Protein AF-T0MA58-F1 (afdb_monomer)

Nearest PDB structures (foldseek):
  5u50-assembly1_A  TM=7.998E-01  e=3.161E-09  Citrus sinensis
  3nr5-assembly1_A  TM=7.102E-01  e=3.781E-09  Homo sapiens
  5u4z-assembly2_B  TM=7.662E-01  e=1.490E-08  Citrus sinensis
  5u4z-assembly1_A  TM=7.400E-01  e=3.049E-08  Citrus sinensis

InterPro domains:
  IPR015257 Repressor of RNA polymerase III transcription Maf1 [PF09174] (48-155)
  IPR015257 Repressor of RNA polymerase III transcription Maf1 [PTHR22504] (49-159)
  IPR038564 Repressor of RNA polymerase III transcription Maf1 superfamily [G3DSA:3.40.1000.50] (1-159)

Sequence (159 aa):
MKYLQMLQILKTNKILQSIEDKHPSLTIDFEVFSCKSSKKQKLYLKYNKPLRYLLETLQLAFPDYNFTKETESDFLKVSYQEIANELIYAFIVFHKNKEDVVKFVEFLGVIIDKTVHLDDCQIYKYINRNGPFEKCVWFFSFLFYSKKDKRVLMLNFKC

pLDDT: mean 93.91, std 6.55, range [58.81, 98.69]

Secondary structure (DSSP, 8-state):
-EE---HHHHHHHHHHHHHHTT-TT-EEEEEEEE-PPPTT--TTTTSPTTHHHHHHHHHHH-TTS-GGG--GGGEEE--HHHHHHHHHHHHHHH---HHHHHHHHHHHHHHHHHHH-GGGEEEEEE---SGGGTT-SSEEEEEEEETTTTEEEEEEEE-

Mean predicted aligned error: 3.39 Å

Organism: NCBI:txid1037528

Foldseek 3Di:
DAWDDDPLQVVVVVVVVVLCVQPVQKDKDKTKDFLDDDPPPPLLPPDDPPVSVVLVVCCVVAVPDHCSPDDCVQKDWDALVVVLVVQLVVVCVSPVDSVVSNVVSVVVVVSLCVRANRVQWTKIWGHDCPDPNVPFPDKTWMWIAHPPRNMIIIIIITD

Solvent-accessible surface area (backbone atoms only — not comparable to full-atom values): 8984 Å² total; per-residue (Å²): 80,44,82,51,94,44,71,70,47,57,56,47,43,57,56,47,45,64,52,28,75,77,36,81,69,42,47,68,49,65,48,37,30,33,60,56,78,46,98,84,64,64,87,50,67,88,47,60,84,65,60,27,58,54,48,54,47,50,37,66,78,39,72,92,44,83,60,85,81,66,56,72,89,41,42,46,78,52,56,70,68,60,50,50,51,52,49,40,61,57,44,40,78,80,40,87,48,63,69,60,36,49,55,48,50,52,51,51,48,54,54,49,31,79,73,41,41,59,94,68,37,50,36,32,34,55,69,68,46,68,70,96,42,57,84,39,84,46,73,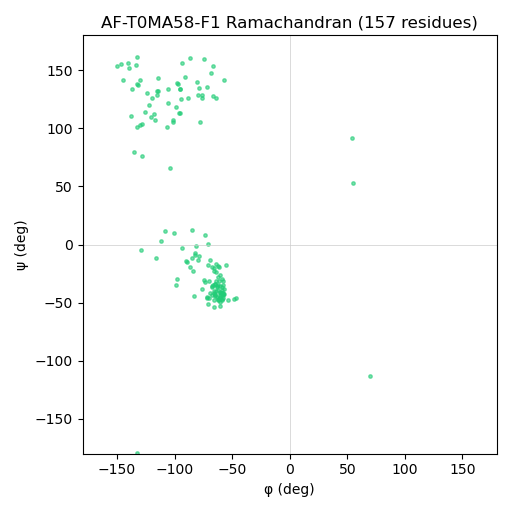46,39,36,38,37,36,10,74,88,76,37,30,36,38,38,43,37,42,37,54

Radius of gyration: 15.26 Å; Cα contacts (8 Å, |Δi|>4): 226; chains: 1; bounding box: 34×32×46 Å

Structure (mmCIF, N/CA/C/O backbone):
data_AF-T0MA58-F1
#
_entry.id   AF-T0MA58-F1
#
loop_
_atom_site.group_PDB
_atom_site.id
_atom_site.type_symbol
_atom_site.label_atom_id
_atom_site.label_alt_id
_atom_site.label_comp_id
_atom_site.label_asym_id
_atom_site.label_entity_id
_atom_site.label_seq_id
_atom_site.pdbx_PDB_ins_code
_atom_site.Cartn_x
_atom_site.Cartn_y
_atom_site.Cartn_z
_atom_site.occupancy
_atom_site.B_iso_or_equiv
_atom_site.auth_seq_id
_atom_site.auth_comp_id
_atom_site.auth_asym_id
_atom_site.auth_atom_id
_atom_site.pdbx_PDB_model_num
ATOM 1 N N . MET A 1 1 ? -4.135 -2.835 15.400 1.00 88.88 1 MET A N 1
ATOM 2 C CA . MET A 1 1 ? -3.585 -3.566 14.254 1.00 88.88 1 MET A CA 1
ATOM 3 C C . MET A 1 1 ? -2.285 -4.300 14.583 1.00 88.88 1 MET A C 1
ATOM 5 O O . MET A 1 1 ? -1.666 -4.029 15.609 1.00 88.88 1 MET A O 1
ATOM 9 N N . LYS A 1 2 ? -1.891 -5.277 13.763 1.00 91.25 2 LYS A N 1
ATOM 10 C CA . LYS A 1 2 ? -0.594 -5.977 13.857 1.00 91.25 2 LYS A CA 1
ATOM 11 C C . LYS A 1 2 ? -0.101 -6.312 12.456 1.00 91.25 2 LYS A C 1
ATOM 13 O O . LYS A 1 2 ? -0.932 -6.714 11.646 1.00 91.25 2 LYS A O 1
ATOM 18 N N . TYR A 1 3 ? 1.202 -6.207 12.212 1.00 94.00 3 TYR A N 1
ATOM 19 C CA . TYR A 1 3 ? 1.822 -6.720 10.990 1.00 94.00 3 TYR A CA 1
ATOM 20 C C . TYR A 1 3 ? 1.543 -8.222 10.831 1.00 94.00 3 TYR A C 1
ATOM 22 O O . TYR A 1 3 ? 1.508 -8.966 11.818 1.00 94.00 3 TYR A O 1
ATOM 30 N N . LEU A 1 4 ? 1.299 -8.654 9.598 1.00 95.19 4 LEU A N 1
ATOM 31 C CA . LEU A 1 4 ? 1.037 -10.034 9.223 1.00 95.19 4 LEU A CA 1
ATOM 32 C C . LEU A 1 4 ? 2.123 -10.514 8.270 1.00 95.19 4 LEU A C 1
ATOM 34 O O . LEU A 1 4 ? 2.182 -10.116 7.110 1.00 95.19 4 LEU A O 1
ATOM 38 N N . GLN A 1 5 ? 2.935 -11.446 8.752 1.00 94.19 5 GLN A N 1
ATOM 39 C CA . GLN A 1 5 ? 3.934 -12.100 7.928 1.00 94.19 5 GLN A CA 1
ATOM 40 C C . GLN A 1 5 ? 3.258 -13.162 7.049 1.00 94.19 5 GLN A C 1
ATOM 42 O O . GLN A 1 5 ? 2.849 -14.218 7.530 1.00 94.19 5 GLN A O 1
ATOM 47 N N . MET A 1 6 ? 3.105 -12.864 5.759 1.00 95.25 6 MET A N 1
ATOM 48 C CA . MET A 1 6 ? 2.453 -13.741 4.780 1.00 95.25 6 MET A CA 1
ATOM 49 C C . MET A 1 6 ? 3.470 -14.190 3.730 1.00 95.25 6 MET A C 1
ATOM 51 O O . MET A 1 6 ? 4.164 -13.364 3.142 1.00 95.25 6 MET A O 1
ATOM 55 N N . LEU A 1 7 ? 3.573 -15.500 3.486 1.00 95.75 7 LEU A N 1
ATOM 56 C CA . LEU A 1 7 ? 4.628 -16.075 2.641 1.00 95.75 7 LEU A CA 1
ATOM 57 C C . LEU A 1 7 ? 4.629 -15.499 1.218 1.00 95.75 7 LEU A C 1
ATOM 59 O O . LEU A 1 7 ? 5.692 -15.216 0.673 1.00 95.75 7 LEU A O 1
ATOM 63 N N . GLN A 1 8 ? 3.453 -15.316 0.620 1.00 94.94 8 GLN A N 1
ATOM 64 C CA . GLN A 1 8 ? 3.322 -14.728 -0.711 1.00 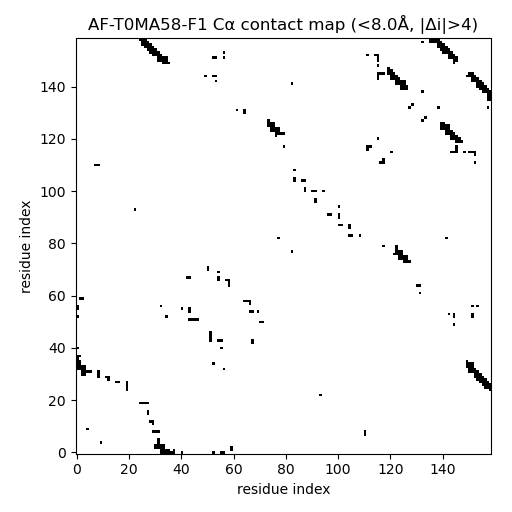94.94 8 GLN A CA 1
ATOM 65 C C . GLN A 1 8 ? 3.790 -13.268 -0.754 1.00 94.94 8 GLN A C 1
ATOM 67 O O . GLN A 1 8 ? 4.405 -12.865 -1.736 1.00 94.94 8 GLN A O 1
ATOM 72 N N . ILE A 1 9 ? 3.585 -12.507 0.324 1.00 97.12 9 ILE A N 1
ATOM 73 C CA . ILE A 1 9 ? 4.039 -11.116 0.436 1.00 97.12 9 ILE A CA 1
ATOM 74 C C . ILE A 1 9 ? 5.557 -11.079 0.584 1.00 97.12 9 ILE A C 1
ATOM 76 O O . ILE A 1 9 ? 6.219 -10.372 -0.160 1.00 97.12 9 ILE A O 1
ATOM 80 N N . LEU A 1 10 ? 6.131 -11.934 1.438 1.00 96.31 10 LEU A N 1
ATOM 81 C CA . LEU A 1 10 ? 7.586 -12.057 1.570 1.00 96.31 10 LEU A CA 1
ATOM 82 C C . LEU A 1 10 ? 8.263 -12.433 0.247 1.00 96.31 10 LEU A C 1
ATOM 84 O O . LEU A 1 10 ? 9.311 -11.892 -0.090 1.00 96.31 10 LEU A O 1
ATOM 88 N N . LYS A 1 11 ? 7.678 -13.370 -0.510 1.00 96.06 11 LYS A N 1
ATOM 89 C CA . LYS A 1 11 ? 8.187 -13.750 -1.837 1.00 96.06 11 LYS A CA 1
ATOM 90 C C . LYS A 1 11 ? 8.070 -12.600 -2.837 1.00 96.06 11 LYS A C 1
ATOM 92 O O . LYS A 1 11 ? 8.999 -12.392 -3.606 1.00 96.06 11 LYS A O 1
ATOM 97 N N . THR A 1 12 ? 6.969 -11.854 -2.798 1.00 96.44 12 THR A N 1
ATOM 98 C CA . THR A 1 12 ? 6.767 -10.676 -3.654 1.00 96.44 12 THR A CA 1
ATOM 99 C C . THR A 1 12 ? 7.779 -9.580 -3.321 1.00 96.44 12 THR A C 1
ATOM 101 O O . THR A 1 12 ? 8.433 -9.082 -4.227 1.00 96.44 12 THR A O 1
ATOM 104 N N . ASN A 1 13 ? 8.021 -9.299 -2.037 1.00 96.50 13 ASN A N 1
ATOM 105 C CA . ASN A 1 13 ? 9.039 -8.339 -1.599 1.00 96.50 13 ASN A CA 1
ATOM 106 C C . ASN A 1 13 ? 10.447 -8.722 -2.047 1.00 96.50 13 ASN A C 1
ATOM 108 O O . ASN A 1 13 ? 11.204 -7.850 -2.438 1.00 96.50 13 ASN A O 1
ATOM 112 N N . LYS A 1 14 ? 10.796 -10.015 -2.085 1.00 95.75 14 LYS A N 1
ATOM 113 C CA . LYS A 1 14 ? 12.085 -10.446 -2.657 1.00 95.75 14 LYS A CA 1
ATOM 114 C C . LYS A 1 14 ? 12.213 -10.121 -4.148 1.00 95.75 14 LYS A C 1
ATOM 116 O O . LYS A 1 14 ? 13.305 -9.817 -4.611 1.00 95.75 14 LYS A O 1
ATOM 121 N N . ILE A 1 15 ? 11.115 -10.202 -4.902 1.00 93.75 15 ILE A N 1
ATOM 122 C CA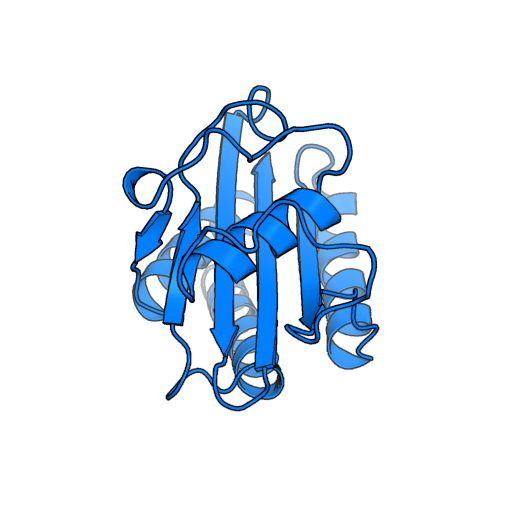 . ILE A 1 15 ? 11.104 -9.812 -6.318 1.00 93.75 15 ILE A CA 1
ATOM 123 C C . ILE A 1 15 ? 11.240 -8.290 -6.431 1.00 93.75 15 ILE A C 1
ATOM 125 O O . ILE A 1 15 ? 12.061 -7.818 -7.213 1.00 93.75 15 ILE A O 1
ATOM 129 N N . LEU A 1 16 ? 10.491 -7.530 -5.628 1.00 94.44 16 LEU A N 1
ATOM 130 C CA . LEU A 1 16 ? 10.556 -6.065 -5.603 1.00 94.44 16 LEU A CA 1
ATOM 131 C C . LEU A 1 16 ? 11.950 -5.558 -5.215 1.00 94.44 16 LEU A C 1
ATOM 133 O O . LEU A 1 16 ? 12.478 -4.683 -5.891 1.00 94.44 16 LEU A O 1
ATOM 137 N N . GLN A 1 17 ? 12.595 -6.191 -4.237 1.00 94.94 17 GLN A N 1
ATOM 138 C CA . GLN A 1 17 ? 13.966 -5.883 -3.835 1.00 94.94 17 GLN A CA 1
ATOM 139 C C . GLN A 1 17 ? 14.952 -6.006 -5.006 1.00 94.94 17 GLN A C 1
ATOM 141 O O . GLN A 1 17 ? 15.806 -5.151 -5.183 1.00 94.94 17 GLN A O 1
ATOM 146 N N . SER A 1 18 ? 14.782 -6.995 -5.892 1.00 92.69 18 SER A N 1
ATOM 147 C CA . SER A 1 18 ? 15.640 -7.115 -7.084 1.00 92.69 18 SER A CA 1
ATOM 148 C C . SER A 1 18 ? 15.481 -5.966 -8.094 1.00 92.69 18 SER A C 1
ATOM 150 O O . SER A 1 18 ? 16.355 -5.759 -8.940 1.00 92.69 18 SER A O 1
ATOM 152 N N . ILE A 1 19 ? 14.359 -5.239 -8.035 1.00 91.88 19 ILE A N 1
ATOM 153 C CA . ILE A 1 19 ? 14.110 -4.024 -8.819 1.00 91.88 19 ILE A CA 1
ATOM 154 C C . ILE A 1 19 ? 14.755 -2.825 -8.112 1.00 91.88 19 ILE A C 1
ATOM 156 O O . ILE A 1 19 ? 15.441 -2.043 -8.766 1.00 91.88 19 ILE A O 1
ATOM 160 N N . GLU A 1 20 ? 14.594 -2.709 -6.792 1.00 94.25 20 GLU A N 1
ATOM 161 C CA . GLU A 1 20 ? 15.241 -1.672 -5.972 1.00 94.25 20 GLU A CA 1
ATOM 162 C C . GLU A 1 20 ? 16.772 -1.735 -6.061 1.00 94.25 20 GLU A C 1
ATOM 164 O O . GLU A 1 20 ? 17.421 -0.710 -6.249 1.00 94.25 20 GLU A O 1
ATOM 169 N N . ASP A 1 21 ? 17.357 -2.937 -6.044 1.00 94.19 21 ASP A N 1
ATOM 170 C CA . ASP A 1 21 ? 18.807 -3.145 -6.165 1.00 94.19 21 ASP A CA 1
ATOM 171 C C . ASP A 1 21 ? 19.371 -2.565 -7.477 1.00 94.19 21 ASP A C 1
ATOM 173 O O . ASP A 1 21 ? 20.525 -2.138 -7.543 1.00 94.19 21 ASP A O 1
ATOM 177 N N . LYS A 1 22 ? 18.555 -2.526 -8.540 1.00 93.31 22 LYS A N 1
ATOM 178 C CA . LYS A 1 22 ? 18.914 -1.925 -9.836 1.00 93.31 22 LYS A CA 1
ATOM 179 C C . LYS A 1 22 ? 18.633 -0.424 -9.894 1.00 93.31 22 LYS A C 1
ATOM 181 O O . LYS A 1 22 ? 19.192 0.266 -10.748 1.00 93.31 22 LYS A O 1
ATOM 186 N N . HIS A 1 23 ? 17.780 0.080 -9.007 1.00 93.25 23 HIS A N 1
ATOM 187 C CA . HIS A 1 23 ? 17.328 1.466 -8.963 1.00 93.25 23 HIS A CA 1
ATOM 188 C C . HIS A 1 23 ? 17.355 1.985 -7.518 1.00 93.25 23 HIS A C 1
ATOM 190 O O . HIS A 1 23 ? 16.305 2.079 -6.893 1.00 93.25 23 HIS A O 1
ATOM 196 N N . PRO A 1 24 ? 18.527 2.374 -6.980 1.00 90.25 24 PRO A N 1
ATOM 197 C CA . PRO A 1 24 ? 18.680 2.676 -5.551 1.00 90.25 24 PRO A CA 1
ATOM 198 C C . PRO A 1 24 ? 17.866 3.868 -5.029 1.00 90.25 24 PRO A C 1
ATOM 200 O O . PRO A 1 24 ? 17.721 4.032 -3.822 1.00 90.25 24 PRO A O 1
ATOM 203 N N . SER A 1 25 ? 17.363 4.730 -5.918 1.00 90.31 25 SER A N 1
ATOM 204 C CA . SER A 1 25 ? 16.446 5.814 -5.552 1.00 90.31 25 SER A CA 1
ATOM 205 C C . SER A 1 25 ? 15.005 5.334 -5.358 1.00 90.31 25 SER A C 1
ATOM 207 O O . SER A 1 25 ? 14.173 6.109 -4.914 1.00 90.31 25 SER A O 1
ATOM 209 N N . LEU A 1 26 ? 14.696 4.089 -5.719 1.00 94.12 26 LEU A N 1
ATOM 210 C CA . LEU A 1 26 ? 13.364 3.509 -5.702 1.00 94.12 26 LEU A CA 1
ATOM 211 C C . LEU A 1 26 ? 13.140 2.703 -4.425 1.00 94.12 26 LEU A C 1
ATOM 213 O O . LEU A 1 26 ? 14.0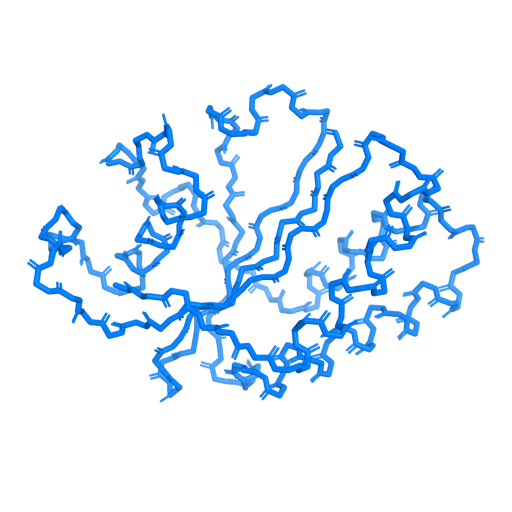03 1.940 -4.001 1.00 94.12 26 LEU A O 1
ATOM 217 N N . THR A 1 27 ? 11.957 2.824 -3.834 1.00 95.38 27 THR A N 1
ATOM 218 C CA . THR A 1 27 ? 11.534 1.982 -2.711 1.00 95.38 27 THR A CA 1
ATOM 219 C C . THR A 1 27 ? 10.090 1.536 -2.904 1.00 95.38 27 THR A C 1
ATOM 221 O O . THR A 1 27 ? 9.217 2.345 -3.237 1.00 95.38 27 THR A O 1
ATOM 224 N N . ILE A 1 28 ? 9.836 0.250 -2.692 1.00 95.88 28 ILE A N 1
ATOM 225 C CA . ILE A 1 28 ? 8.563 -0.432 -2.873 1.00 95.88 28 ILE A CA 1
ATOM 226 C C . ILE A 1 28 ? 8.275 -1.296 -1.642 1.00 95.88 28 ILE A C 1
ATOM 228 O O . ILE A 1 28 ? 8.753 -2.421 -1.511 1.00 95.88 28 ILE A O 1
ATOM 232 N N . ASP A 1 29 ? 7.418 -0.791 -0.759 1.00 93.75 29 ASP A N 1
ATOM 233 C CA . ASP A 1 29 ? 7.031 -1.501 0.458 1.00 93.75 29 ASP A CA 1
ATOM 234 C C . ASP A 1 29 ? 5.679 -2.188 0.240 1.00 93.75 29 ASP A C 1
ATOM 236 O O . ASP A 1 29 ? 4.667 -1.517 0.021 1.00 93.75 29 ASP A O 1
ATOM 240 N N . PHE A 1 30 ? 5.639 -3.521 0.328 1.00 96.75 30 PHE A N 1
ATOM 241 C CA . PHE A 1 30 ? 4.396 -4.291 0.259 1.00 96.75 30 PHE A CA 1
ATOM 242 C C . PHE A 1 30 ? 4.156 -5.029 1.577 1.00 96.75 30 PHE A C 1
ATOM 244 O O . PHE A 1 30 ? 4.838 -5.999 1.922 1.00 96.75 30 PHE A O 1
ATOM 251 N N . GLU A 1 31 ? 3.182 -4.550 2.344 1.00 97.88 31 GLU A N 1
ATOM 252 C CA . GLU A 1 31 ? 2.966 -4.952 3.731 1.00 97.88 31 GLU A CA 1
ATOM 253 C C . GLU A 1 31 ? 1.500 -5.266 4.013 1.00 97.88 31 GLU A C 1
ATOM 255 O O . GLU A 1 31 ? 0.588 -4.761 3.360 1.00 97.88 31 GLU A O 1
ATOM 260 N N . VAL A 1 32 ? 1.244 -6.106 5.017 1.00 97.94 32 VAL A N 1
ATOM 261 C CA . VAL A 1 32 ? -0.119 -6.495 5.393 1.00 97.94 32 VAL A CA 1
ATOM 262 C C . VAL A 1 32 ? -0.297 -6.390 6.893 1.00 97.94 32 VAL A C 1
ATOM 264 O O . VAL A 1 32 ? 0.545 -6.824 7.675 1.00 97.94 32 VAL A O 1
ATOM 267 N N . PHE A 1 33 ? -1.446 -5.869 7.307 1.00 96.81 33 PHE A N 1
ATOM 268 C CA . PHE A 1 33 ? -1.775 -5.621 8.698 1.00 96.81 33 PHE A CA 1
ATOM 269 C C . PHE A 1 33 ? -3.162 -6.160 9.038 1.00 96.81 33 PHE A C 1
ATOM 271 O O . PHE A 1 33 ? -4.132 -5.972 8.311 1.00 96.81 33 PHE A O 1
ATOM 278 N N . SER A 1 34 ? -3.301 -6.810 10.191 1.00 95.38 34 SER A N 1
ATOM 279 C CA . SER A 1 34 ? -4.604 -7.212 10.720 1.00 95.38 34 SER A CA 1
ATOM 280 C C . SER A 1 34 ? -5.311 -6.036 11.379 1.00 95.38 34 SER A C 1
ATOM 282 O O . SER A 1 34 ? -4.730 -5.390 12.245 1.00 95.38 34 SER A O 1
ATOM 284 N N . CYS A 1 35 ? -6.603 -5.861 11.097 1.00 92.88 35 CYS A N 1
ATOM 285 C CA . CYS A 1 35 ? -7.520 -4.929 11.764 1.00 92.88 35 CYS A CA 1
ATOM 286 C C . CYS A 1 35 ? -7.882 -5.334 13.206 1.00 92.88 35 CYS A C 1
ATOM 288 O O . CYS A 1 35 ? -8.669 -4.646 13.866 1.00 92.88 35 CYS A O 1
ATOM 290 N N . LYS A 1 36 ? -7.347 -6.453 13.721 1.00 84.31 36 LYS A N 1
ATOM 291 C CA . LYS A 1 36 ? -7.544 -6.860 15.117 1.00 84.31 36 LYS A CA 1
ATOM 292 C C . LYS A 1 36 ? -6.916 -5.819 16.049 1.00 84.31 36 LYS A C 1
ATOM 294 O O . LYS A 1 36 ? -5.741 -5.453 15.934 1.00 84.31 36 LYS A O 1
ATOM 299 N N . SER A 1 37 ? -7.729 -5.325 16.974 1.00 69.94 37 SER A N 1
ATOM 300 C CA . SER A 1 37 ? -7.323 -4.369 18.000 1.00 69.94 37 SER A CA 1
ATOM 301 C C . SER A 1 37 ? -6.340 -5.052 18.947 1.00 69.94 37 SER A C 1
ATOM 303 O O . SER A 1 37 ? -6.634 -6.122 19.477 1.00 69.94 37 SER A O 1
ATOM 305 N N . SER A 1 38 ? -5.179 -4.450 19.190 1.00 64.81 38 SER A N 1
ATOM 306 C CA . SER A 1 38 ? -4.391 -4.791 20.374 1.00 64.81 38 SER A CA 1
ATOM 307 C C . SER A 1 38 ? -4.743 -3.815 21.499 1.00 64.81 38 SER A C 1
ATOM 309 O O . SER A 1 38 ? -5.167 -2.689 21.232 1.00 64.81 38 SER A O 1
ATOM 311 N N . LYS A 1 39 ? -4.534 -4.208 22.764 1.00 58.81 39 LYS A N 1
ATOM 312 C CA . LYS A 1 39 ? -4.761 -3.337 23.937 1.00 58.81 39 LYS A CA 1
ATOM 313 C C . LYS A 1 39 ? -3.991 -1.998 23.864 1.00 58.81 39 LYS A C 1
ATOM 315 O O . LYS A 1 39 ? -4.354 -1.063 24.570 1.00 58.81 39 LYS A O 1
ATOM 320 N N . LYS A 1 40 ? -2.963 -1.900 23.006 1.00 59.28 40 LYS A N 1
ATOM 321 C CA . LYS A 1 40 ? -2.086 -0.731 22.834 1.00 59.28 40 LYS A CA 1
ATOM 322 C C . LYS A 1 40 ? -2.618 0.345 21.865 1.00 59.28 40 LYS A C 1
ATOM 324 O O . LYS A 1 40 ? -2.086 1.445 21.868 1.00 59.28 40 LYS A O 1
ATOM 329 N N . GLN A 1 41 ? -3.669 0.100 21.072 1.00 62.78 41 GLN A N 1
ATOM 330 C CA . GLN A 1 41 ? -4.145 1.059 20.048 1.00 62.78 41 GLN A CA 1
ATOM 331 C C . GLN A 1 41 ? -5.419 1.803 20.454 1.00 62.78 41 GLN A C 1
ATOM 333 O O . GLN A 1 41 ? -6.482 1.630 19.855 1.00 62.78 41 GLN A O 1
ATOM 338 N N . LYS A 1 42 ? -5.311 2.642 21.490 1.00 71.75 42 LYS A N 1
ATOM 339 C CA . LYS A 1 42 ? -6.413 3.523 21.912 1.00 71.75 42 LYS A CA 1
ATOM 340 C C . LYS A 1 42 ? -6.486 4.836 21.123 1.00 71.75 42 LYS A C 1
ATOM 342 O O . LYS A 1 42 ? -7.561 5.416 21.032 1.00 71.75 42 LYS A O 1
ATOM 347 N N . LEU A 1 43 ? -5.373 5.269 20.524 1.00 81.88 43 LEU A N 1
ATOM 348 C CA . LEU A 1 43 ? -5.216 6.603 19.930 1.00 81.88 43 LEU A CA 1
ATOM 349 C C . LEU A 1 43 ? -6.238 6.915 18.823 1.00 81.88 43 LEU A C 1
ATOM 351 O O . LEU A 1 43 ? -6.784 8.014 18.774 1.00 81.88 43 LEU A O 1
ATOM 355 N N . TYR A 1 44 ? -6.548 5.927 17.982 1.00 87.06 44 TYR A N 1
ATOM 356 C CA . TYR A 1 44 ? -7.438 6.097 16.830 1.00 87.06 44 TYR A CA 1
ATOM 357 C C . TYR A 1 44 ? -8.868 5.587 17.071 1.00 87.06 44 TYR A C 1
ATOM 359 O O . TYR A 1 44 ? -9.661 5.516 16.136 1.00 87.06 44 TYR A O 1
ATOM 367 N N . LEU A 1 45 ? -9.236 5.244 18.316 1.00 86.19 45 LEU A N 1
ATOM 368 C CA . LEU A 1 45 ? -10.578 4.731 18.640 1.00 86.19 45 LEU A CA 1
ATOM 369 C C . LEU A 1 45 ? -11.705 5.720 18.316 1.00 86.19 45 LEU A C 1
ATOM 371 O O . LEU A 1 45 ? -12.822 5.280 18.067 1.00 86.19 45 LEU A O 1
ATOM 375 N N . LYS A 1 46 ? -11.401 7.023 18.314 1.00 89.75 46 LYS A N 1
ATOM 376 C CA . LYS A 1 46 ? -12.346 8.103 18.005 1.00 89.75 46 LYS A CA 1
ATOM 377 C C . LYS A 1 46 ? -12.755 8.175 16.528 1.00 89.75 46 LYS A C 1
ATOM 379 O O . LYS A 1 46 ? -13.745 8.824 16.220 1.00 89.75 46 LYS A O 1
ATOM 384 N N . TYR A 1 47 ? -12.003 7.542 15.624 1.00 92.00 47 TYR A N 1
ATOM 385 C CA . TYR A 1 47 ? -12.295 7.565 14.190 1.00 92.00 47 TYR A CA 1
ATOM 386 C C . TYR A 1 47 ? -13.184 6.387 13.786 1.00 92.00 47 TYR A C 1
ATOM 388 O O . TYR A 1 47 ? -13.030 5.260 14.273 1.00 92.00 47 TYR A O 1
ATOM 396 N N . ASN A 1 48 ? -14.077 6.639 12.830 1.00 92.81 48 ASN A N 1
ATOM 397 C CA . ASN A 1 48 ? -14.892 5.601 12.215 1.00 92.81 48 ASN A CA 1
ATOM 398 C C . ASN A 1 48 ? -14.065 4.744 11.244 1.00 92.81 48 ASN A C 1
ATOM 400 O O . ASN A 1 48 ? -12.985 5.118 10.780 1.00 92.81 48 ASN A O 1
ATOM 404 N N . LYS A 1 49 ? -14.568 3.545 10.950 1.00 92.56 49 LYS A N 1
ATOM 405 C CA . LYS A 1 49 ? -13.993 2.677 9.915 1.00 92.56 49 LYS A CA 1
ATOM 406 C C . LYS A 1 49 ? -14.488 3.163 8.543 1.00 92.56 49 LYS A C 1
ATOM 408 O O . LYS A 1 49 ? -15.677 3.455 8.446 1.00 92.56 49 LYS A O 1
ATOM 413 N N . PRO A 1 50 ? -13.641 3.179 7.500 1.00 95.19 50 PRO A N 1
ATOM 414 C CA . PRO A 1 50 ? -12.306 2.579 7.450 1.00 95.19 50 PRO A CA 1
ATOM 415 C C . PRO A 1 50 ? -11.160 3.488 7.903 1.00 95.19 50 PRO A C 1
ATOM 417 O O . PRO A 1 50 ? -10.105 2.941 8.214 1.00 95.19 50 PRO A O 1
ATOM 420 N N . LEU A 1 51 ? -11.355 4.811 8.014 1.00 96.19 51 LEU A N 1
ATOM 421 C CA . LEU A 1 51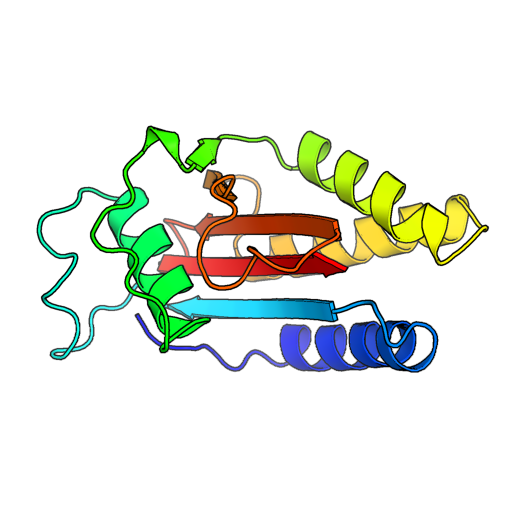 ? -10.297 5.790 8.321 1.00 96.19 51 LEU A CA 1
ATOM 422 C C . LEU A 1 51 ? -9.412 5.362 9.495 1.00 96.19 51 LEU A C 1
ATOM 424 O O . LEU A 1 51 ? -8.189 5.365 9.388 1.00 96.19 51 LEU A O 1
ATOM 428 N N . ARG A 1 52 ? -10.019 4.897 10.591 1.00 94.75 52 ARG A N 1
ATOM 429 C CA . ARG A 1 52 ? -9.282 4.360 11.741 1.00 94.75 52 ARG A CA 1
ATOM 430 C C . ARG A 1 52 ? -8.208 3.340 11.350 1.00 94.75 52 ARG A C 1
ATOM 432 O O . ARG A 1 52 ? -7.105 3.379 11.886 1.00 94.75 52 ARG A O 1
ATOM 439 N N . TYR A 1 53 ? -8.549 2.384 10.488 1.00 95.50 53 TYR A N 1
ATOM 440 C CA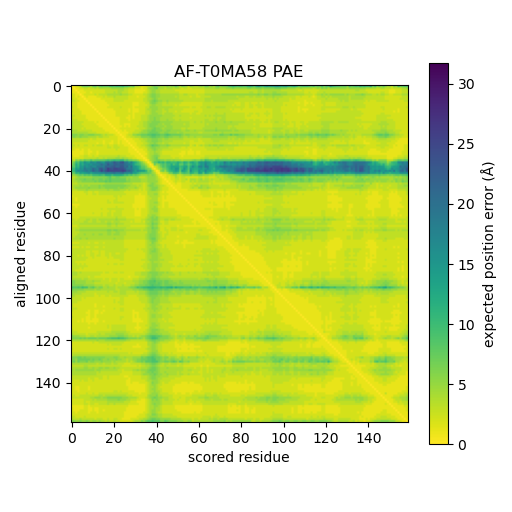 . TYR A 1 53 ? -7.627 1.327 10.080 1.00 95.50 53 TYR A CA 1
ATOM 441 C C . TYR A 1 53 ? -6.562 1.832 9.115 1.00 95.50 53 TYR A C 1
ATOM 443 O O . TYR A 1 53 ? -5.445 1.327 9.154 1.00 95.50 53 TYR A O 1
ATOM 451 N N . LEU A 1 54 ? -6.872 2.838 8.299 1.00 97.00 54 LEU A N 1
ATOM 452 C CA . LEU A 1 54 ? -5.886 3.477 7.432 1.00 97.00 54 LEU A C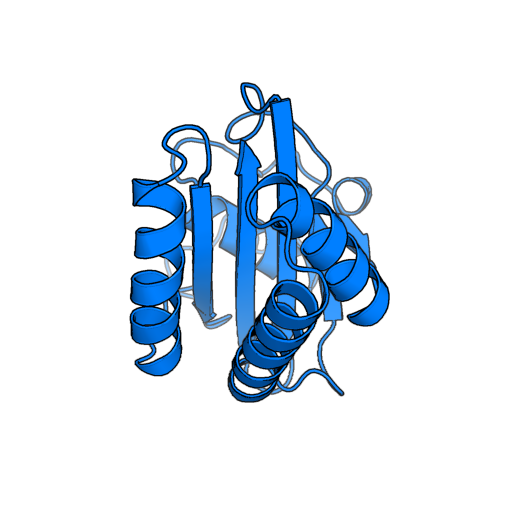A 1
ATOM 453 C C . LEU A 1 54 ? -4.834 4.211 8.279 1.00 97.00 54 LEU A C 1
ATOM 455 O O . LEU A 1 54 ? -3.643 3.956 8.131 1.00 97.00 54 LEU A O 1
ATOM 459 N N . LEU A 1 55 ? -5.273 5.006 9.261 1.00 95.88 55 LEU A N 1
ATOM 460 C CA . LEU A 1 55 ? -4.384 5.716 10.190 1.00 95.88 55 LEU A CA 1
ATOM 461 C C . LEU A 1 55 ? -3.554 4.764 11.059 1.00 95.88 55 LEU A C 1
ATOM 463 O O . LEU A 1 55 ? -2.349 4.948 11.202 1.00 95.88 55 LEU A O 1
ATOM 467 N N . GLU A 1 56 ? -4.174 3.717 11.620 1.00 95.06 56 GLU A N 1
ATOM 468 C CA . GLU A 1 56 ? -3.439 2.691 12.375 1.00 95.06 56 GLU A CA 1
ATOM 469 C C . GLU A 1 56 ? -2.410 1.956 11.494 1.00 95.06 56 GLU A C 1
ATOM 471 O O . GLU A 1 56 ? -1.381 1.532 12.016 1.00 95.06 56 GLU A O 1
ATOM 476 N N . THR A 1 57 ? -2.669 1.796 10.190 1.00 96.00 57 THR A N 1
ATOM 477 C CA . THR A 1 57 ? -1.729 1.174 9.240 1.00 96.00 57 THR A CA 1
ATOM 478 C C . THR A 1 57 ? -0.536 2.083 8.973 1.00 96.00 57 THR A C 1
ATOM 480 O O . THR A 1 57 ? 0.598 1.656 9.177 1.00 96.00 57 THR A O 1
ATOM 483 N N . LEU A 1 58 ? -0.782 3.349 8.623 1.00 96.12 58 LEU A N 1
ATOM 484 C CA . LEU A 1 58 ? 0.273 4.342 8.408 1.00 96.12 58 LEU A CA 1
ATOM 485 C C . LEU A 1 58 ? 1.155 4.513 9.649 1.00 96.12 58 LEU A C 1
ATOM 487 O O . LEU A 1 58 ? 2.376 4.493 9.545 1.00 96.12 58 LEU A O 1
ATOM 491 N N . GLN A 1 59 ? 0.552 4.586 10.839 1.00 94.56 59 GLN A N 1
ATOM 492 C CA . GLN A 1 59 ? 1.300 4.720 12.090 1.00 94.56 59 GLN A CA 1
ATOM 493 C C . GLN A 1 59 ? 2.195 3.511 12.393 1.00 94.56 59 GLN A C 1
ATOM 495 O O . GLN A 1 59 ? 3.225 3.666 13.048 1.00 94.56 59 GLN A O 1
ATOM 500 N N . LEU A 1 60 ? 1.796 2.305 11.974 1.00 93.94 60 LEU A N 1
ATOM 501 C CA . LEU A 1 60 ? 2.616 1.103 12.140 1.00 93.94 60 LEU A CA 1
ATOM 502 C C . LEU A 1 60 ? 3.759 1.041 11.125 1.00 93.94 60 LEU A C 1
ATOM 504 O O . LEU A 1 60 ? 4.841 0.600 11.497 1.00 93.94 60 LEU A O 1
ATOM 508 N N . ALA A 1 61 ? 3.518 1.467 9.885 1.00 95.06 61 ALA A N 1
ATOM 509 C CA . ALA A 1 61 ? 4.537 1.495 8.841 1.00 95.06 61 ALA A CA 1
ATOM 510 C C . ALA A 1 61 ? 5.560 2.625 9.041 1.00 95.06 61 ALA A C 1
ATOM 512 O O . ALA A 1 61 ? 6.735 2.471 8.723 1.00 95.06 61 ALA A O 1
ATOM 513 N N . PHE A 1 62 ? 5.124 3.747 9.616 1.00 95.25 62 PHE A N 1
ATOM 514 C CA . PHE A 1 62 ? 5.948 4.930 9.851 1.00 95.25 62 PHE A CA 1
ATOM 515 C C . PHE A 1 62 ? 5.841 5.375 11.318 1.00 95.25 62 PHE A C 1
ATOM 517 O O . PHE A 1 62 ? 5.138 6.339 11.633 1.00 95.25 62 PHE A O 1
ATOM 524 N N . PRO A 1 63 ? 6.512 4.667 12.245 1.00 93.69 63 PRO A N 1
ATOM 525 C CA . PRO A 1 63 ? 6.388 4.916 13.682 1.00 93.69 63 PRO A CA 1
ATOM 526 C C . PRO A 1 63 ? 6.883 6.304 14.112 1.00 93.69 63 PRO A C 1
ATOM 528 O O . PRO A 1 63 ? 6.422 6.820 15.129 1.00 93.69 63 PRO A O 1
ATOM 531 N N . ASP A 1 64 ? 7.771 6.917 13.328 1.00 94.44 64 ASP A N 1
ATOM 532 C CA . ASP A 1 64 ? 8.393 8.208 13.640 1.00 94.44 64 ASP A CA 1
ATOM 533 C C . ASP A 1 64 ? 7.524 9.419 13.263 1.00 94.44 64 ASP A C 1
ATOM 535 O O . ASP A 1 64 ? 7.855 10.553 13.612 1.00 94.44 64 ASP A O 1
ATOM 539 N N . TYR A 1 65 ? 6.400 9.204 12.570 1.00 94.75 65 TYR A N 1
ATOM 540 C CA . TYR A 1 65 ? 5.471 10.265 12.192 1.00 94.75 65 TYR A CA 1
ATOM 541 C C . TYR A 1 65 ? 4.119 10.105 12.886 1.00 94.75 65 TYR A C 1
ATOM 543 O O . TYR A 1 65 ? 3.620 8.998 13.083 1.00 94.75 65 TYR A O 1
ATOM 551 N N . ASN A 1 66 ? 3.509 11.232 13.254 1.00 93.69 66 ASN A N 1
ATOM 552 C CA . ASN A 1 66 ? 2.232 11.266 13.955 1.00 93.69 66 ASN A CA 1
ATOM 553 C C . ASN A 1 66 ? 1.081 11.598 12.996 1.00 93.69 66 ASN A C 1
ATOM 555 O O . ASN A 1 66 ? 0.842 12.762 12.680 1.00 93.69 66 ASN A O 1
ATOM 559 N N . PHE A 1 67 ? 0.288 10.585 12.648 1.00 94.81 67 PHE A N 1
ATOM 560 C CA . PHE A 1 67 ? -0.859 10.721 11.739 1.00 94.81 67 PHE A CA 1
ATOM 561 C C . PHE A 1 67 ? -2.165 11.174 12.424 1.00 94.81 67 PHE A C 1
ATOM 563 O O . PHE A 1 67 ? -3.244 11.061 11.855 1.00 94.81 67 PHE A O 1
ATOM 570 N N . THR A 1 68 ? -2.139 11.651 13.674 1.00 92.19 68 THR A N 1
ATOM 571 C CA . THR A 1 68 ? -3.376 12.050 14.392 1.00 92.19 68 THR A CA 1
ATOM 572 C C . THR A 1 68 ? -4.056 13.308 13.854 1.00 92.19 68 THR A C 1
ATOM 574 O O . THR A 1 68 ? -5.196 13.581 14.235 1.00 92.19 68 THR A O 1
ATOM 577 N N . LYS A 1 69 ? -3.373 14.081 13.006 1.00 93.19 69 LYS A N 1
ATOM 578 C CA . LYS A 1 69 ? -3.929 15.271 12.349 1.00 93.19 69 LYS A CA 1
ATOM 579 C C . LYS A 1 69 ? -4.580 14.966 11.001 1.00 93.19 69 LYS A C 1
ATOM 581 O O . LYS A 1 69 ? -5.325 15.806 10.514 1.00 93.19 69 LYS A O 1
ATOM 586 N N . GLU A 1 70 ? -4.323 13.787 10.443 1.00 95.12 70 GLU A N 1
ATOM 587 C CA . GLU A 1 70 ? -4.906 13.365 9.175 1.00 95.12 70 GLU A CA 1
ATOM 588 C C . GLU A 1 70 ? -6.413 13.131 9.313 1.00 95.12 70 GLU A C 1
ATOM 590 O O . GLU A 1 70 ? -6.928 12.692 10.352 1.00 95.12 70 GLU A O 1
ATOM 595 N N . THR A 1 71 ? -7.116 13.401 8.225 1.00 95.06 71 THR A N 1
ATOM 596 C CA . THR A 1 71 ? -8.569 13.329 8.106 1.00 95.06 71 THR A CA 1
ATOM 597 C C . THR A 1 71 ? -8.960 12.572 6.839 1.00 95.06 71 THR A C 1
ATOM 599 O O . THR A 1 71 ? -8.108 12.091 6.100 1.00 95.06 71 THR A O 1
ATOM 602 N N . GLU A 1 72 ? -10.258 12.432 6.570 1.00 95.19 72 GLU A N 1
ATOM 603 C CA . GLU A 1 72 ? -10.734 11.738 5.367 1.00 95.19 72 GLU A CA 1
ATOM 604 C C . GLU A 1 72 ? -10.292 12.426 4.067 1.00 95.19 72 GLU A C 1
ATOM 606 O O . GLU A 1 72 ? -10.104 11.737 3.070 1.00 95.19 72 GLU A O 1
ATOM 611 N N . SER A 1 73 ? -10.066 13.747 4.071 1.00 96.06 73 SER A N 1
ATOM 612 C CA . SER A 1 73 ? -9.615 14.470 2.874 1.00 96.06 73 SER A CA 1
ATOM 613 C C . SER A 1 73 ? -8.199 14.100 2.436 1.00 96.06 73 SER A C 1
ATOM 615 O O . SER A 1 73 ? -7.850 14.322 1.282 1.00 96.06 73 SER A O 1
ATOM 617 N N . ASP A 1 74 ? -7.399 13.511 3.328 1.00 97.31 74 ASP A N 1
ATOM 618 C CA . ASP A 1 74 ? -6.040 13.048 3.029 1.00 97.31 74 ASP A CA 1
ATOM 619 C C . ASP A 1 74 ? -6.029 11.666 2.342 1.00 97.31 74 ASP A C 1
ATOM 621 O O . ASP A 1 74 ? -4.966 11.153 1.979 1.00 97.31 74 ASP A O 1
ATOM 625 N N . PHE A 1 75 ? -7.211 11.064 2.136 1.00 98.19 75 PHE A N 1
ATOM 626 C CA . PHE A 1 75 ? -7.397 9.763 1.495 1.00 98.19 75 PHE A CA 1
ATOM 627 C C . PHE A 1 75 ? -8.384 9.849 0.329 1.00 98.19 75 PHE A C 1
ATOM 629 O O . PHE A 1 75 ? -9.588 10.020 0.510 1.00 98.19 75 PHE A O 1
ATOM 636 N N . LEU A 1 76 ? -7.894 9.618 -0.885 1.00 98.19 76 LEU A N 1
ATOM 637 C CA . LEU A 1 76 ? -8.741 9.507 -2.068 1.00 98.19 76 LEU A CA 1
ATOM 638 C C . LEU A 1 76 ? -9.195 8.064 -2.251 1.00 98.19 76 LEU A C 1
ATOM 640 O O . LEU A 1 76 ? -8.374 7.151 -2.306 1.00 98.19 76 LEU A O 1
ATOM 644 N N . LYS A 1 77 ? -10.504 7.840 -2.366 1.00 98.12 77 LYS A N 1
ATOM 645 C CA . LYS A 1 77 ? -11.034 6.524 -2.725 1.00 98.12 77 LYS A CA 1
ATOM 646 C C . LYS A 1 77 ? -10.825 6.293 -4.221 1.00 98.12 77 LYS A C 1
ATOM 648 O O . LYS A 1 77 ? -11.224 7.134 -5.018 1.00 98.12 77 LYS A O 1
ATOM 653 N N . VAL A 1 78 ? -10.232 5.160 -4.580 1.00 98.25 78 VAL A N 1
ATOM 654 C CA . VAL A 1 78 ? -9.861 4.828 -5.966 1.00 98.25 78 VAL A CA 1
ATOM 655 C C . VAL A 1 78 ? -10.297 3.410 -6.323 1.00 98.25 78 VAL A C 1
ATOM 657 O O . VAL A 1 78 ? -10.577 2.591 -5.447 1.00 98.25 78 VAL A O 1
ATOM 660 N N . SER A 1 79 ? -10.376 3.112 -7.613 1.00 97.88 79 SER A N 1
ATOM 661 C CA . SER A 1 79 ? -10.560 1.760 -8.138 1.00 97.88 79 SER A CA 1
ATOM 662 C C . SER A 1 79 ? -9.223 1.032 -8.301 1.00 97.88 79 SER A C 1
ATOM 664 O O . SER A 1 79 ? -8.157 1.643 -8.401 1.00 97.88 79 SER A O 1
ATOM 666 N N . TYR A 1 80 ? -9.270 -0.301 -8.383 1.00 97.56 80 TYR A N 1
ATOM 667 C CA . TYR A 1 80 ? -8.076 -1.088 -8.697 1.00 97.56 80 TYR A CA 1
ATOM 668 C C . TYR A 1 80 ? -7.520 -0.755 -10.091 1.00 97.56 80 TYR A C 1
ATOM 670 O O . TYR A 1 80 ? -6.308 -0.727 -10.272 1.00 97.56 80 TYR A O 1
ATOM 678 N N . GLN A 1 81 ? -8.387 -0.458 -11.064 1.00 97.56 81 GLN A N 1
ATOM 679 C CA . GLN A 1 81 ? -7.963 -0.116 -12.422 1.00 97.56 81 GLN A CA 1
ATOM 680 C C . GLN A 1 81 ? -7.150 1.186 -12.460 1.00 97.56 81 GLN A C 1
ATOM 682 O O . GLN A 1 81 ? -6.139 1.251 -13.155 1.00 97.56 81 GLN A O 1
ATOM 687 N N . GLU A 1 82 ? -7.545 2.197 -11.681 1.00 97.88 82 GLU A N 1
ATOM 688 C CA . GLU A 1 82 ? -6.763 3.430 -11.528 1.00 97.88 82 GLU A CA 1
ATOM 689 C C . GLU A 1 82 ? -5.378 3.143 -10.939 1.00 97.88 82 GLU A C 1
ATOM 691 O O . GLU A 1 82 ? -4.378 3.600 -11.488 1.00 97.88 82 GLU A O 1
ATOM 696 N N . ILE A 1 83 ? -5.299 2.312 -9.893 1.00 97.50 83 ILE A N 1
ATOM 697 C CA . ILE A 1 83 ? -4.012 1.902 -9.312 1.00 97.50 83 ILE A CA 1
ATOM 698 C C . ILE A 1 83 ? -3.161 1.135 -10.318 1.00 97.50 83 ILE A C 1
ATOM 700 O O . ILE A 1 83 ? -1.977 1.423 -10.452 1.00 97.50 83 ILE A O 1
ATOM 704 N N . ALA A 1 84 ? -3.735 0.161 -11.023 1.00 97.81 84 ALA A N 1
ATOM 705 C CA . ALA A 1 84 ? -3.006 -0.635 -12.003 1.00 97.81 84 ALA A CA 1
ATOM 706 C C . ALA A 1 84 ? -2.389 0.261 -13.086 1.00 97.81 84 ALA A C 1
ATOM 708 O O . ALA A 1 84 ? -1.218 0.100 -13.422 1.00 97.81 84 ALA A O 1
ATOM 709 N N . ASN A 1 85 ? -3.136 1.259 -13.564 1.00 97.44 85 ASN A N 1
ATOM 710 C CA . ASN A 1 85 ? -2.621 2.245 -14.507 1.00 97.44 85 ASN A CA 1
ATOM 711 C C . ASN A 1 85 ? -1.471 3.067 -13.900 1.00 97.44 85 ASN A C 1
ATOM 713 O O . ASN A 1 85 ? -0.422 3.182 -14.532 1.00 97.44 85 ASN A O 1
ATOM 717 N N . GLU A 1 86 ? -1.619 3.592 -12.676 1.00 96.69 86 GLU A N 1
ATOM 718 C CA . GLU A 1 86 ? -0.550 4.337 -11.986 1.00 96.69 86 GLU A CA 1
ATOM 719 C C . GLU A 1 86 ? 0.715 3.487 -11.783 1.00 96.69 86 GLU A C 1
ATOM 721 O O . GLU A 1 86 ? 1.823 3.960 -12.040 1.00 96.69 86 GLU A O 1
ATOM 726 N N . LEU A 1 87 ? 0.566 2.214 -11.406 1.00 96.81 87 LEU A N 1
ATOM 727 C CA . LEU A 1 87 ? 1.683 1.280 -11.269 1.00 96.81 87 LEU A CA 1
ATOM 728 C C . LEU A 1 87 ? 2.361 1.005 -12.613 1.00 96.81 87 LEU A C 1
ATOM 730 O O . LEU A 1 87 ? 3.587 1.020 -12.675 1.00 96.81 87 LEU A O 1
ATOM 734 N N . ILE A 1 88 ? 1.600 0.799 -13.693 1.00 96.94 88 ILE A N 1
ATOM 735 C CA . ILE A 1 88 ? 2.167 0.623 -15.040 1.00 96.94 88 ILE A CA 1
ATOM 736 C C . ILE A 1 88 ? 2.993 1.855 -15.425 1.00 96.94 88 ILE A C 1
ATOM 738 O O . ILE A 1 88 ? 4.133 1.709 -15.868 1.00 96.94 88 ILE A O 1
ATOM 742 N N . TYR A 1 89 ? 2.456 3.063 -15.225 1.00 94.31 89 TYR A N 1
ATOM 743 C CA . TYR A 1 89 ? 3.180 4.304 -15.514 1.00 94.31 89 TYR A CA 1
ATOM 744 C C . TYR A 1 89 ? 4.435 4.469 -14.657 1.00 94.31 89 TYR A C 1
ATOM 746 O O . TYR A 1 89 ? 5.445 4.957 -15.153 1.00 94.31 89 TYR A O 1
ATOM 754 N N . ALA A 1 90 ? 4.403 4.053 -13.395 1.00 93.50 90 ALA A N 1
ATOM 755 C CA . ALA A 1 90 ? 5.565 4.132 -12.524 1.00 93.50 90 ALA A CA 1
ATOM 756 C C . ALA A 1 90 ? 6.641 3.104 -12.915 1.00 93.50 90 ALA A C 1
ATOM 758 O O . ALA A 1 90 ? 7.810 3.454 -13.065 1.00 93.50 90 ALA A O 1
ATOM 759 N N . PHE A 1 91 ? 6.262 1.847 -13.161 1.00 94.44 91 PHE A N 1
ATOM 760 C CA . PHE A 1 91 ? 7.206 0.784 -13.515 1.00 94.44 91 PHE A CA 1
ATOM 761 C C . PHE A 1 91 ? 7.819 0.951 -14.907 1.00 94.44 91 PHE A C 1
ATOM 763 O O . PHE A 1 91 ? 8.977 0.581 -15.091 1.00 94.44 91 PHE A O 1
ATOM 770 N N . ILE A 1 92 ? 7.108 1.539 -15.876 1.00 94.06 92 ILE A N 1
ATOM 771 C CA . ILE A 1 92 ? 7.646 1.715 -17.237 1.00 94.06 92 ILE A CA 1
ATOM 772 C C . ILE A 1 92 ? 8.844 2.674 -17.293 1.00 94.06 92 ILE A C 1
ATOM 774 O O . ILE A 1 92 ? 9.668 2.582 -18.203 1.00 94.06 92 ILE A O 1
ATOM 778 N N . VAL A 1 93 ? 8.973 3.563 -16.300 1.00 90.62 93 VAL A N 1
ATOM 779 C CA . VAL A 1 93 ? 10.139 4.447 -16.140 1.00 90.62 93 VAL A CA 1
ATOM 780 C C . VAL A 1 93 ? 11.405 3.637 -15.841 1.00 90.62 93 VAL A C 1
ATOM 782 O O . VAL A 1 93 ? 12.488 3.995 -16.306 1.00 90.62 93 VAL A O 1
ATOM 785 N N . PHE A 1 94 ? 11.266 2.523 -15.120 1.00 89.44 94 PHE A N 1
ATOM 786 C CA . PHE A 1 94 ? 12.373 1.666 -14.687 1.00 89.44 94 PHE A CA 1
ATOM 787 C C . PHE A 1 94 ? 12.578 0.450 -15.598 1.00 89.44 94 PHE A C 1
ATOM 789 O O . PHE A 1 94 ? 13.706 0.002 -15.789 1.00 89.44 94 PHE A O 1
ATOM 796 N N . HIS A 1 95 ? 11.510 -0.046 -16.231 1.00 89.44 95 HIS A N 1
ATOM 797 C CA . HIS A 1 95 ? 11.547 -1.185 -17.148 1.00 89.44 95 HIS A CA 1
ATOM 798 C C . HIS A 1 95 ? 10.877 -0.840 -18.481 1.00 89.44 95 HIS A C 1
ATOM 800 O O . HIS A 1 95 ? 9.655 -0.821 -18.603 1.00 89.44 95 HIS A O 1
ATOM 806 N N . LYS A 1 96 ? 11.685 -0.594 -19.520 1.00 86.00 96 LYS A N 1
ATOM 807 C CA . LYS A 1 96 ? 11.223 -0.077 -20.826 1.00 86.00 96 LYS A CA 1
ATOM 808 C C . LYS A 1 96 ? 10.463 -1.092 -21.702 1.00 86.00 96 LYS A C 1
ATOM 810 O O . LYS A 1 96 ? 10.173 -0.790 -22.857 1.00 86.00 96 LYS A O 1
ATOM 815 N N . ASN A 1 97 ? 10.131 -2.276 -21.184 1.00 94.19 97 ASN A N 1
ATOM 816 C CA . ASN A 1 97 ? 9.267 -3.241 -21.864 1.00 94.19 97 ASN A CA 1
ATOM 817 C C . ASN A 1 97 ? 7.847 -3.176 -21.283 1.00 94.19 97 ASN A C 1
ATOM 819 O O . ASN A 1 97 ? 7.587 -3.658 -20.181 1.00 94.19 97 ASN A O 1
ATOM 823 N N . LYS A 1 98 ? 6.920 -2.600 -22.056 1.00 94.56 98 LYS A N 1
ATOM 824 C CA . LYS A 1 98 ? 5.522 -2.419 -21.648 1.00 94.56 98 LYS A CA 1
ATOM 825 C C . LYS A 1 98 ? 4.809 -3.740 -21.349 1.00 94.56 98 LYS A C 1
ATOM 827 O O . LYS A 1 98 ? 4.049 -3.794 -20.389 1.00 94.56 98 LYS A O 1
ATOM 832 N N . GLU A 1 99 ? 5.018 -4.782 -22.151 1.00 96.44 99 GLU A N 1
ATOM 833 C CA . GLU A 1 99 ? 4.323 -6.063 -21.964 1.00 96.44 99 GLU A CA 1
ATOM 834 C C . GLU A 1 99 ? 4.738 -6.739 -20.658 1.00 96.44 99 GLU A C 1
ATOM 836 O O . GLU A 1 99 ? 3.889 -7.249 -19.927 1.00 96.44 99 GLU A O 1
ATOM 841 N N . ASP A 1 100 ? 6.031 -6.695 -20.339 1.00 95.50 100 ASP A N 1
ATOM 842 C CA . ASP A 1 100 ? 6.554 -7.227 -19.081 1.00 95.50 100 ASP A CA 1
ATOM 843 C C . ASP A 1 100 ? 6.011 -6.445 -17.880 1.00 95.50 100 ASP A C 1
ATOM 845 O O . ASP A 1 100 ? 5.604 -7.049 -16.889 1.00 95.50 100 ASP A O 1
ATOM 849 N N . VAL A 1 101 ? 5.959 -5.109 -17.975 1.00 96.62 101 VAL A N 1
ATOM 850 C CA . VAL A 1 101 ? 5.385 -4.254 -16.923 1.00 96.62 101 VAL A CA 1
ATOM 851 C C . VAL A 1 101 ? 3.913 -4.583 -16.691 1.00 96.62 101 VAL A C 1
ATOM 853 O O . VAL A 1 101 ? 3.500 -4.735 -15.543 1.00 96.62 101 VAL A O 1
ATOM 856 N N . VAL A 1 102 ? 3.120 -4.726 -17.756 1.00 97.50 102 VAL A N 1
ATOM 857 C CA . VAL A 1 102 ? 1.695 -5.071 -17.640 1.00 97.50 102 VAL A CA 1
ATOM 858 C C . VAL A 1 102 ? 1.527 -6.429 -16.960 1.00 97.50 102 VAL A C 1
ATOM 860 O O . VAL A 1 102 ? 0.818 -6.511 -15.960 1.00 97.50 102 VAL A O 1
ATOM 863 N N . LYS A 1 103 ? 2.250 -7.464 -17.410 1.00 97.44 103 LYS A N 1
ATOM 864 C CA . LYS A 1 103 ? 2.226 -8.798 -16.780 1.00 97.44 103 LYS A CA 1
ATOM 865 C C . LYS A 1 103 ? 2.651 -8.754 -15.312 1.00 97.44 103 LYS A C 1
ATOM 867 O O . LYS A 1 103 ? 2.108 -9.481 -14.482 1.00 97.44 103 LYS A O 1
ATOM 872 N N . PHE A 1 104 ? 3.621 -7.906 -14.973 1.00 96.38 104 PHE A N 1
ATOM 873 C CA . PHE A 1 104 ? 4.065 -7.733 -13.595 1.00 96.38 104 PHE A CA 1
ATOM 874 C C . PHE A 1 104 ? 2.991 -7.079 -12.717 1.00 96.38 104 PHE A C 1
ATOM 876 O O . PHE A 1 104 ? 2.732 -7.547 -11.609 1.00 96.38 104 PHE A O 1
ATOM 883 N N . VAL A 1 105 ? 2.316 -6.041 -13.214 1.00 97.50 105 VAL A N 1
ATOM 884 C CA . VAL A 1 105 ? 1.213 -5.391 -12.491 1.00 97.50 105 VAL A CA 1
ATOM 885 C C . VAL A 1 105 ? 0.004 -6.323 -12.364 1.00 97.50 105 VAL A C 1
ATOM 887 O O . VAL A 1 105 ? -0.613 -6.374 -11.302 1.00 97.50 105 VAL A O 1
ATOM 890 N N . GLU A 1 106 ? -0.296 -7.136 -13.378 1.00 97.75 106 GLU A N 1
ATOM 891 C CA . GLU A 1 106 ? -1.296 -8.210 -13.286 1.00 97.75 106 GLU A CA 1
ATOM 892 C C . GLU A 1 106 ? -0.925 -9.241 -12.212 1.00 97.75 106 GLU A C 1
ATOM 894 O O . GLU A 1 106 ? -1.770 -9.627 -11.401 1.00 97.75 106 GLU A O 1
ATOM 899 N N . PHE A 1 107 ? 0.349 -9.645 -12.147 1.00 97.38 107 PHE A N 1
ATOM 900 C CA . PHE A 1 107 ? 0.852 -10.517 -11.087 1.00 97.38 107 PHE A CA 1
ATOM 901 C C . PHE A 1 107 ? 0.656 -9.895 -9.698 1.00 97.38 107 PHE A C 1
ATOM 903 O O . PHE A 1 107 ? 0.136 -10.571 -8.807 1.00 97.38 107 PHE A O 1
ATOM 910 N N . LEU A 1 108 ? 1.006 -8.615 -9.508 1.00 97.75 108 LEU A N 1
ATOM 911 C CA . LEU A 1 108 ? 0.735 -7.903 -8.254 1.00 97.75 108 LEU A CA 1
ATOM 912 C C . LEU A 1 108 ? -0.763 -7.917 -7.932 1.00 97.75 108 LEU A C 1
ATOM 914 O O . LEU A 1 108 ? -1.128 -8.219 -6.799 1.00 97.75 108 LEU A O 1
ATOM 918 N N . GLY A 1 109 ? -1.621 -7.697 -8.928 1.00 97.81 109 GLY A N 1
ATOM 919 C CA . GLY A 1 109 ? -3.074 -7.811 -8.805 1.00 97.81 109 GLY A CA 1
ATOM 920 C C . GLY A 1 109 ? -3.536 -9.145 -8.243 1.00 97.81 109 GLY A C 1
ATOM 921 O O . GLY A 1 109 ? -4.301 -9.173 -7.283 1.00 97.81 109 GLY A O 1
ATOM 922 N N . VAL A 1 110 ? -3.012 -10.255 -8.766 1.00 98.00 110 VAL A N 1
ATOM 923 C CA . VAL A 1 110 ? -3.320 -11.603 -8.261 1.00 98.00 110 VAL A CA 1
ATOM 924 C C . VAL A 1 110 ? -2.875 -11.775 -6.807 1.00 98.00 110 VAL A C 1
ATOM 926 O O . VAL A 1 110 ? -3.569 -12.420 -6.018 1.00 98.00 110 VAL A O 1
ATOM 929 N N . ILE A 1 111 ? -1.720 -11.224 -6.420 1.00 98.06 111 ILE A N 1
ATOM 930 C CA . ILE A 1 111 ? -1.249 -11.296 -5.030 1.00 98.06 111 ILE A CA 1
ATOM 931 C C . ILE A 1 111 ? -2.118 -10.441 -4.102 1.00 98.06 111 ILE A C 1
ATOM 933 O O . ILE A 1 111 ? -2.451 -10.897 -3.003 1.00 98.06 111 ILE A O 1
ATOM 937 N N . ILE A 1 112 ? -2.502 -9.237 -4.533 1.00 97.81 112 ILE A N 1
ATOM 938 C CA . ILE A 1 112 ? -3.411 -8.354 -3.795 1.00 97.81 112 ILE A CA 1
ATOM 939 C C . ILE A 1 112 ? -4.755 -9.059 -3.609 1.00 97.81 112 ILE A C 1
ATOM 941 O O . ILE A 1 112 ? -5.197 -9.229 -2.474 1.00 97.81 112 ILE A O 1
ATOM 945 N N . ASP A 1 113 ? -5.357 -9.557 -4.687 1.00 97.31 113 ASP A N 1
ATOM 946 C CA . ASP A 1 113 ? -6.655 -10.228 -4.654 1.00 97.31 113 ASP A CA 1
ATOM 947 C C . ASP A 1 113 ? -6.659 -11.444 -3.721 1.00 97.31 113 ASP A C 1
ATOM 949 O O . ASP A 1 113 ? -7.483 -11.541 -2.814 1.00 97.31 113 ASP A O 1
ATOM 953 N N . LYS A 1 114 ? -5.639 -12.306 -3.803 1.00 96.31 114 LYS A N 1
ATOM 954 C CA . LYS A 1 114 ? -5.482 -13.439 -2.872 1.00 96.31 114 LYS A CA 1
ATOM 955 C C . LYS A 1 114 ? -5.299 -13.030 -1.409 1.00 96.31 114 LYS A C 1
ATOM 957 O O . LYS A 1 114 ? -5.419 -13.875 -0.520 1.00 96.31 114 LYS A O 1
ATOM 962 N N . THR A 1 115 ? -4.927 -11.782 -1.144 1.00 96.50 115 THR A N 1
ATOM 963 C CA . THR A 1 115 ? -4.619 -11.297 0.205 1.00 96.50 115 THR A CA 1
ATOM 964 C C . THR A 1 115 ? -5.782 -10.543 0.841 1.00 96.50 115 THR A C 1
ATOM 966 O O . THR A 1 115 ? -5.956 -10.635 2.061 1.00 96.50 115 THR A O 1
ATOM 969 N N . VAL A 1 116 ? -6.561 -9.805 0.045 1.00 96.44 116 VAL A N 1
ATOM 970 C CA . VAL A 1 116 ? -7.640 -8.932 0.535 1.00 96.44 116 VAL A CA 1
ATOM 971 C C . VAL A 1 116 ? -8.994 -9.127 -0.156 1.00 96.44 116 VAL A C 1
ATOM 973 O O . VAL A 1 116 ? -9.954 -8.519 0.301 1.00 96.44 116 VAL A O 1
ATOM 976 N N . HIS A 1 117 ? -9.098 -9.976 -1.182 1.00 95.75 117 HIS A N 1
ATOM 977 C CA . HIS A 1 117 ? -10.281 -10.161 -2.036 1.00 95.75 117 HIS A CA 1
ATOM 978 C C . HIS A 1 117 ? -10.767 -8.829 -2.635 1.00 95.75 117 HIS A C 1
ATOM 980 O O . HIS A 1 117 ? -11.559 -8.112 -2.020 1.00 95.75 117 HIS A O 1
ATOM 986 N N . LEU A 1 118 ? -10.274 -8.478 -3.826 1.00 95.06 118 LEU A N 1
ATOM 987 C CA . LEU A 1 118 ? -10.471 -7.157 -4.434 1.00 95.06 118 LEU A CA 1
ATOM 988 C C . LEU A 1 118 ? -11.949 -6.791 -4.624 1.00 95.06 118 LEU A C 1
ATOM 990 O O . LEU A 1 118 ? -12.293 -5.630 -4.410 1.00 95.06 118 LEU A O 1
ATOM 994 N N . ASP A 1 119 ? -12.813 -7.761 -4.931 1.00 91.81 119 ASP A N 1
ATOM 995 C CA . ASP A 1 119 ? -14.254 -7.545 -5.146 1.00 91.81 119 ASP A CA 1
ATOM 996 C C . ASP A 1 119 ? -14.965 -6.908 -3.936 1.00 91.81 119 ASP A C 1
ATOM 998 O O . ASP A 1 119 ? -15.894 -6.117 -4.095 1.00 91.81 119 ASP A O 1
ATOM 1002 N N . ASP A 1 120 ? -14.495 -7.202 -2.718 1.00 88.56 120 ASP A N 1
ATOM 1003 C CA . ASP A 1 120 ? -15.054 -6.698 -1.456 1.00 88.56 120 ASP A CA 1
ATOM 1004 C C . ASP A 1 120 ? -14.139 -5.653 -0.779 1.00 88.56 120 ASP A C 1
ATOM 1006 O O . ASP A 1 120 ? -14.319 -5.302 0.400 1.00 88.56 120 ASP A O 1
ATOM 1010 N N . CYS A 1 121 ? -13.123 -5.167 -1.496 1.00 95.94 121 CYS A N 1
ATOM 1011 C CA . CYS A 1 121 ? -12.080 -4.310 -0.952 1.00 95.94 121 CYS A CA 1
ATOM 1012 C C . CYS A 1 121 ? -12.387 -2.824 -1.174 1.00 95.94 121 CYS A C 1
ATOM 1014 O O . CYS A 1 121 ? -12.716 -2.376 -2.270 1.00 95.94 121 CYS A O 1
ATOM 1016 N N . GLN A 1 122 ? -12.218 -2.015 -0.127 1.00 98.12 122 GLN A N 1
ATOM 1017 C CA . GLN A 1 122 ? -12.217 -0.558 -0.255 1.00 98.12 122 GLN A CA 1
ATOM 1018 C C . GLN A 1 122 ? -10.778 -0.082 -0.408 1.00 98.12 122 GLN A C 1
ATOM 1020 O O . GLN A 1 122 ? -9.933 -0.394 0.431 1.00 98.12 122 GLN A O 1
ATOM 1025 N N . ILE A 1 123 ? -10.503 0.662 -1.473 1.00 98.50 123 ILE A N 1
ATOM 1026 C CA . ILE A 1 123 ? -9.146 1.037 -1.853 1.00 98.50 123 ILE A CA 1
ATOM 1027 C C . ILE A 1 123 ? -8.983 2.550 -1.717 1.00 98.50 123 ILE A C 1
ATOM 1029 O O . ILE A 1 123 ? -9.831 3.324 -2.166 1.00 98.50 123 ILE A O 1
ATOM 1033 N N . TYR A 1 124 ? -7.892 2.954 -1.075 1.00 98.69 124 TYR A N 1
ATOM 1034 C CA . TYR A 1 124 ? -7.579 4.343 -0.776 1.00 98.69 124 TYR A CA 1
ATOM 1035 C C . TYR A 1 124 ? -6.160 4.684 -1.212 1.00 98.69 124 TYR A C 1
ATOM 1037 O O . TYR A 1 124 ? -5.243 3.890 -1.023 1.00 98.69 124 TYR A O 1
ATOM 1045 N N . LYS A 1 125 ? -5.973 5.889 -1.738 1.00 98.31 125 LYS A N 1
ATOM 1046 C CA . LYS A 1 125 ? -4.679 6.516 -1.985 1.00 98.31 125 LYS A CA 1
ATOM 1047 C C . LYS A 1 125 ? -4.460 7.601 -0.937 1.00 98.31 125 LYS A C 1
ATOM 1049 O O . LYS A 1 125 ? -5.272 8.518 -0.835 1.00 98.31 125 LYS A O 1
ATOM 1054 N N . TYR A 1 126 ? -3.386 7.498 -0.166 1.00 98.25 126 TYR A N 1
ATOM 1055 C CA . TYR A 1 126 ? -2.958 8.560 0.742 1.00 98.25 126 TYR A CA 1
ATOM 1056 C C . TYR A 1 126 ? -2.209 9.638 -0.049 1.00 98.25 126 TYR A C 1
ATOM 1058 O O . TYR A 1 126 ? -1.318 9.311 -0.835 1.00 98.25 126 TYR A O 1
ATOM 1066 N N . ILE A 1 127 ? -2.598 10.906 0.115 1.00 97.06 127 ILE A N 1
ATOM 1067 C CA . ILE A 1 127 ? -2.118 12.011 -0.741 1.00 97.06 127 ILE A CA 1
ATOM 1068 C C . ILE A 1 127 ? -1.306 13.079 -0.011 1.00 97.06 127 ILE A C 1
ATOM 1070 O O . ILE A 1 127 ? -0.682 13.921 -0.660 1.00 97.06 127 ILE A O 1
ATOM 1074 N N . ASN A 1 128 ? -1.290 13.065 1.318 1.00 96.06 128 ASN A N 1
ATOM 1075 C CA . ASN A 1 128 ? -0.534 14.045 2.081 1.00 96.06 128 ASN A CA 1
ATOM 1076 C C . ASN A 1 128 ? 0.969 13.697 2.052 1.00 96.06 128 ASN A C 1
ATOM 1078 O O . ASN A 1 128 ? 1.389 12.583 2.355 1.00 96.06 128 ASN A O 1
ATOM 1082 N N . ARG A 1 129 ? 1.780 14.676 1.632 1.00 94.06 129 ARG A N 1
ATOM 1083 C CA . ARG A 1 129 ? 3.233 14.542 1.441 1.00 94.06 129 ARG A CA 1
ATOM 1084 C C . ARG A 1 129 ? 4.043 14.702 2.720 1.00 94.06 129 ARG A C 1
ATOM 1086 O O . ARG A 1 129 ? 5.245 14.493 2.684 1.00 94.06 129 ARG A O 1
ATOM 1093 N N . ASN A 1 130 ? 3.440 15.108 3.826 1.00 92.19 130 ASN A N 1
ATOM 1094 C CA . ASN A 1 130 ? 4.182 15.423 5.039 1.00 92.19 130 ASN A CA 1
ATOM 1095 C C . ASN A 1 130 ? 4.845 14.178 5.650 1.00 92.19 130 ASN A C 1
ATOM 1097 O O . ASN A 1 130 ? 4.372 13.052 5.493 1.00 92.19 130 ASN A O 1
ATOM 1101 N N . GLY A 1 131 ? 5.938 14.384 6.389 1.00 91.94 131 GLY A N 1
ATOM 1102 C CA . GLY A 1 131 ? 6.589 13.317 7.143 1.00 91.94 131 GLY A CA 1
ATOM 1103 C C . GLY A 1 131 ? 7.276 12.284 6.241 1.00 91.94 131 GLY A C 1
ATOM 1104 O O . GLY A 1 131 ? 8.260 12.639 5.591 1.00 91.94 131 GLY A O 1
ATOM 1105 N N . PRO A 1 132 ? 6.818 11.014 6.180 1.00 93.81 132 PRO A N 1
ATOM 1106 C CA . 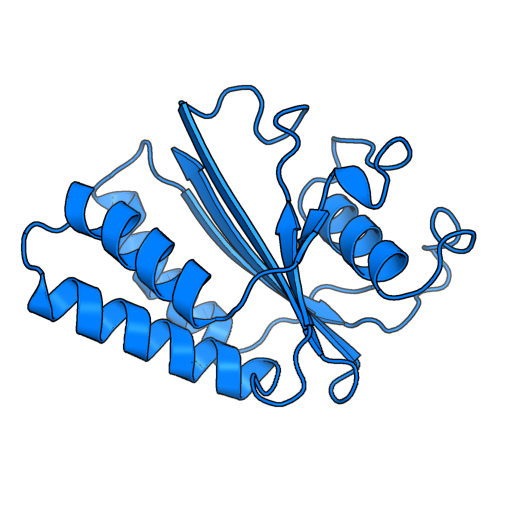PRO A 1 132 ? 7.534 9.944 5.471 1.00 93.81 132 PRO A CA 1
ATOM 1107 C C . PRO A 1 132 ? 7.728 10.168 3.969 1.00 93.81 132 PRO A C 1
ATOM 1109 O O . PRO A 1 132 ? 8.589 9.527 3.370 1.00 93.81 132 PRO A O 1
ATOM 1112 N N . PHE A 1 133 ? 6.930 11.053 3.367 1.00 95.56 133 PHE A N 1
ATOM 1113 C CA . PHE A 1 133 ? 6.914 11.304 1.925 1.00 95.56 133 PHE A CA 1
ATOM 1114 C C . PHE A 1 133 ? 7.449 12.693 1.542 1.00 95.56 133 PHE A C 1
ATOM 1116 O O . PHE A 1 133 ? 7.453 13.048 0.364 1.00 95.56 133 PHE A O 1
ATOM 1123 N N . GLU A 1 134 ? 7.926 13.481 2.512 1.00 94.94 134 GLU A N 1
ATOM 1124 C CA . GLU A 1 134 ? 8.241 14.904 2.312 1.00 94.94 134 GLU A CA 1
ATOM 1125 C C . GLU A 1 134 ? 9.419 15.099 1.355 1.00 94.94 134 GLU A C 1
ATOM 1127 O O . GLU A 1 134 ? 9.441 16.026 0.548 1.00 94.94 134 GLU A O 1
ATOM 1132 N N . LYS A 1 135 ? 10.381 14.175 1.414 1.00 93.62 135 LYS A N 1
ATOM 1133 C CA . LYS A 1 135 ? 11.597 14.185 0.592 1.00 93.62 135 LYS A CA 1
ATOM 1134 C C . LYS A 1 135 ? 11.474 13.371 -0.695 1.00 93.62 135 LYS A C 1
ATOM 1136 O O . LYS A 1 135 ? 12.422 13.350 -1.471 1.00 93.62 135 LYS A O 1
ATOM 1141 N N . CYS A 1 136 ? 10.345 12.699 -0.915 1.00 94.94 136 CYS A N 1
ATOM 1142 C CA . CYS A 1 136 ? 10.121 11.936 -2.136 1.00 94.94 136 CYS A CA 1
ATOM 1143 C C . CYS A 1 136 ? 9.894 12.900 -3.305 1.00 94.94 136 CYS A C 1
ATOM 1145 O O . CYS A 1 136 ? 9.111 13.847 -3.187 1.00 94.94 136 CYS A O 1
ATOM 1147 N N . VAL A 1 137 ? 10.521 12.637 -4.450 1.00 94.31 137 VAL A N 1
ATOM 1148 C CA . VAL A 1 137 ? 10.223 13.309 -5.723 1.00 94.31 137 VAL A CA 1
ATOM 1149 C C . VAL A 1 137 ? 8.776 13.013 -6.104 1.00 94.31 137 VAL A C 1
ATOM 1151 O O . VAL A 1 137 ? 7.988 13.924 -6.385 1.00 94.31 137 VAL A O 1
ATOM 1154 N N . TRP A 1 138 ? 8.402 11.739 -6.019 1.00 94.88 138 TRP A N 1
ATOM 1155 C CA . TRP A 1 138 ? 7.038 11.258 -6.180 1.00 94.88 138 TRP A CA 1
ATOM 1156 C C . TRP A 1 138 ? 6.803 10.050 -5.275 1.00 94.88 138 TRP A C 1
ATOM 1158 O O . TRP A 1 138 ? 7.728 9.342 -4.883 1.00 94.88 138 TRP A O 1
ATOM 1168 N N . PHE A 1 139 ? 5.543 9.814 -4.930 1.00 96.62 139 PHE A N 1
ATOM 1169 C CA . PHE A 1 139 ? 5.155 8.639 -4.170 1.00 96.62 139 PHE A CA 1
ATOM 1170 C C . PHE A 1 139 ? 3.728 8.230 -4.524 1.00 96.62 139 PHE A C 1
ATOM 1172 O O . PHE A 1 139 ? 2.884 9.052 -4.884 1.00 96.62 139 PHE A O 1
ATOM 1179 N N . PHE A 1 140 ? 3.470 6.947 -4.357 1.00 97.31 140 PHE A N 1
ATOM 1180 C CA . PHE A 1 140 ? 2.158 6.351 -4.292 1.00 97.31 140 PHE A CA 1
ATOM 1181 C C . PHE A 1 140 ? 2.075 5.588 -2.976 1.00 97.31 140 PHE A C 1
ATOM 1183 O O . PHE A 1 140 ? 2.975 4.820 -2.644 1.00 97.31 140 PHE A O 1
ATOM 1190 N N . SER A 1 141 ? 1.007 5.806 -2.219 1.00 97.88 141 SER A N 1
ATOM 1191 C CA . SER A 1 141 ? 0.725 5.046 -1.005 1.00 97.88 141 SER A CA 1
ATOM 1192 C C . SER A 1 141 ? -0.714 4.565 -1.074 1.00 97.88 141 SER A C 1
ATOM 1194 O O . SER A 1 141 ? -1.660 5.340 -0.919 1.00 97.88 141 SER A O 1
ATOM 1196 N N . PHE A 1 142 ? -0.874 3.286 -1.394 1.00 98.62 142 PHE A N 1
ATOM 1197 C CA . PHE A 1 142 ? -2.167 2.648 -1.589 1.00 98.62 142 PHE A CA 1
ATOM 1198 C C . PHE A 1 142 ? -2.502 1.750 -0.403 1.00 98.62 142 PHE A C 1
ATOM 1200 O O . PHE A 1 142 ? -1.679 0.946 0.034 1.00 98.62 142 PHE A O 1
ATOM 1207 N N . LEU A 1 143 ? -3.732 1.850 0.092 1.00 98.56 143 LEU A N 1
ATOM 1208 C CA . LEU A 1 143 ? -4.257 1.059 1.195 1.00 98.56 14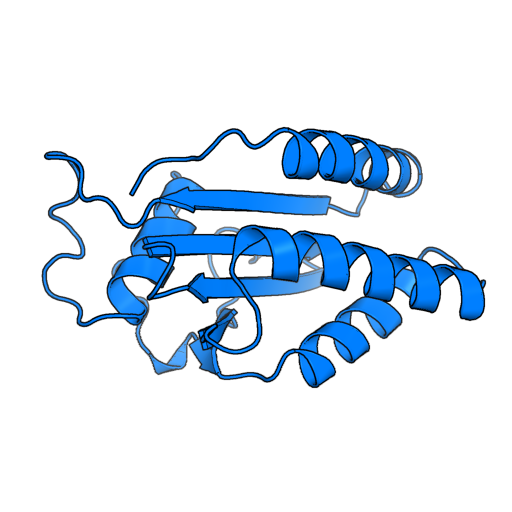3 LEU A CA 1
ATOM 1209 C C . LEU A 1 143 ? -5.504 0.300 0.743 1.00 98.56 143 LEU A C 1
ATOM 1211 O O . LEU A 1 143 ? -6.519 0.889 0.376 1.00 98.56 143 LEU A O 1
ATOM 1215 N N . PHE A 1 144 ? -5.431 -1.021 0.823 1.00 98.56 144 PHE A N 1
ATOM 1216 C CA . PHE A 1 144 ? -6.470 -1.956 0.422 1.00 98.56 144 PHE A CA 1
ATOM 1217 C C . PHE A 1 144 ? -7.116 -2.538 1.675 1.00 98.56 144 PHE A C 1
ATOM 1219 O O . PHE A 1 144 ? -6.550 -3.413 2.336 1.00 98.56 144 PHE A O 1
ATOM 1226 N N . TYR A 1 145 ? -8.288 -2.027 2.038 1.00 98.12 145 TYR A N 1
ATOM 1227 C CA . TYR A 1 145 ? -9.017 -2.454 3.223 1.00 98.12 145 TYR A CA 1
ATOM 1228 C C . TYR A 1 145 ? -10.067 -3.521 2.895 1.00 98.12 145 TYR A C 1
ATOM 1230 O O . TYR A 1 145 ? -11.107 -3.236 2.297 1.00 98.12 145 TYR A O 1
ATOM 1238 N N . SER A 1 146 ? -9.838 -4.734 3.404 1.00 96.94 146 SER A N 1
ATOM 1239 C CA . SER A 1 146 ? -10.807 -5.829 3.376 1.00 96.94 146 SER A CA 1
ATOM 1240 C C . SER A 1 146 ? -11.582 -5.907 4.684 1.00 96.94 146 SER A C 1
ATOM 1242 O O . SER A 1 146 ? -11.052 -6.269 5.747 1.00 96.94 146 SER A O 1
ATOM 1244 N N . LYS A 1 147 ? -12.886 -5.622 4.608 1.00 93.38 147 LYS A N 1
ATOM 1245 C CA . LYS A 1 147 ? -13.806 -5.805 5.741 1.00 93.38 147 LYS A CA 1
ATOM 1246 C C . LYS A 1 147 ? -13.988 -7.289 6.077 1.00 93.38 147 LYS A C 1
ATOM 1248 O O . LYS A 1 147 ? -14.100 -7.625 7.259 1.00 93.38 147 LYS A O 1
ATOM 1253 N N . LYS A 1 148 ? -13.994 -8.153 5.056 1.00 92.38 148 LYS A N 1
ATOM 1254 C CA . LYS A 1 148 ? -14.173 -9.608 5.160 1.00 92.38 148 LYS A CA 1
ATOM 1255 C C . LYS A 1 148 ? -13.001 -10.258 5.894 1.00 92.38 148 LYS A C 1
ATOM 1257 O O . LYS A 1 148 ? -13.203 -10.895 6.928 1.00 92.38 148 LYS A O 1
ATOM 1262 N N . ASP A 1 149 ? -11.775 -10.001 5.439 1.00 92.69 149 ASP A N 1
ATOM 1263 C CA . ASP A 1 149 ? -10.562 -10.579 6.036 1.00 92.69 149 ASP A CA 1
ATOM 1264 C C . ASP A 1 149 ? -10.112 -9.857 7.305 1.00 92.69 149 ASP A C 1
ATOM 1266 O O . ASP A 1 149 ? -9.273 -10.375 8.055 1.00 92.69 149 ASP A O 1
ATOM 1270 N N . LYS A 1 150 ? -10.676 -8.666 7.560 1.00 94.06 150 LYS A N 1
ATOM 1271 C CA . LYS A 1 150 ? -10.291 -7.751 8.642 1.00 94.06 150 LYS A CA 1
ATOM 1272 C C . LYS A 1 150 ? -8.798 -7.436 8.556 1.00 94.06 150 LYS A C 1
ATOM 1274 O O . LYS A 1 150 ? -8.060 -7.636 9.531 1.00 94.06 150 LYS A O 1
ATOM 1279 N N . ARG A 1 151 ? -8.353 -6.987 7.381 1.00 95.81 151 ARG A N 1
ATOM 1280 C CA . ARG A 1 151 ? -6.955 -6.649 7.083 1.00 95.81 151 ARG A CA 1
ATOM 1281 C C . ARG A 1 151 ? -6.865 -5.403 6.211 1.00 95.81 151 ARG A C 1
ATOM 1283 O O . ARG A 1 151 ? -7.806 -5.079 5.491 1.00 95.81 151 ARG A O 1
ATOM 1290 N N . VAL A 1 152 ? -5.717 -4.746 6.288 1.00 97.94 152 VAL A N 1
ATOM 1291 C CA . VAL A 1 152 ? -5.284 -3.716 5.348 1.00 97.94 152 VAL A CA 1
ATOM 1292 C C . VAL A 1 152 ? -3.990 -4.201 4.715 1.00 97.94 152 VAL A C 1
ATOM 1294 O O . VAL A 1 152 ? -3.065 -4.570 5.437 1.00 97.94 152 VAL A O 1
ATOM 1297 N N . LEU A 1 153 ? -3.938 -4.231 3.391 1.00 98.44 153 LEU A N 1
ATOM 1298 C CA . LEU A 1 153 ? -2.691 -4.351 2.646 1.00 98.44 153 LEU A CA 1
ATOM 1299 C C . LEU A 1 153 ? -2.248 -2.940 2.256 1.00 98.44 153 LEU A C 1
ATOM 1301 O O . LEU A 1 153 ? -3.074 -2.145 1.811 1.00 98.44 153 LEU A O 1
ATOM 1305 N N . MET A 1 154 ? -0.975 -2.623 2.451 1.00 98.38 154 MET A N 1
ATOM 1306 C CA . MET A 1 154 ? -0.382 -1.350 2.065 1.00 98.38 154 MET A CA 1
ATOM 1307 C C . MET A 1 154 ? 0.668 -1.594 0.984 1.00 98.38 154 MET A C 1
ATOM 1309 O O . MET A 1 154 ? 1.502 -2.488 1.123 1.00 98.38 154 MET A O 1
ATOM 1313 N N . LEU A 1 155 ? 0.604 -0.803 -0.083 1.00 98.38 155 LEU A N 1
ATOM 1314 C CA . LEU A 1 155 ? 1.613 -0.743 -1.131 1.00 98.38 155 LEU A CA 1
ATOM 1315 C C . LEU A 1 155 ? 2.136 0.689 -1.197 1.00 98.38 155 LEU A C 1
ATOM 1317 O O . LEU A 1 155 ? 1.414 1.585 -1.636 1.00 98.38 155 LEU A O 1
ATOM 1321 N N . ASN A 1 156 ? 3.378 0.896 -0.772 1.00 97.25 156 ASN A N 1
ATOM 1322 C CA . ASN A 1 156 ? 4.090 2.136 -1.043 1.00 97.25 156 ASN A CA 1
ATOM 1323 C C . ASN A 1 156 ? 4.990 1.944 -2.250 1.00 97.25 156 ASN A C 1
ATOM 1325 O O . ASN A 1 156 ? 5.663 0.927 -2.366 1.00 97.25 156 ASN A O 1
ATOM 1329 N N . PHE A 1 157 ? 5.034 2.951 -3.106 1.00 96.56 157 PHE A N 1
ATOM 1330 C CA . PHE A 1 157 ? 5.962 3.036 -4.214 1.00 96.56 157 PHE A CA 1
ATOM 1331 C C . PHE A 1 157 ? 6.477 4.468 -4.280 1.00 96.56 157 PHE A C 1
ATOM 1333 O O . PHE A 1 157 ? 5.701 5.381 -4.544 1.00 96.56 157 PHE A O 1
ATOM 1340 N N . LYS A 1 158 ? 7.749 4.693 -3.969 1.00 95.12 158 LYS A N 1
ATOM 1341 C CA . LYS A 1 158 ? 8.305 6.039 -3.797 1.00 95.12 158 LYS A CA 1
ATOM 1342 C C . LYS A 1 158 ? 9.697 6.153 -4.400 1.00 95.12 158 LYS A C 1
ATOM 1344 O O . LYS A 1 158 ? 10.424 5.163 -4.471 1.00 95.12 158 LYS A O 1
ATOM 1349 N N . CYS A 1 159 ? 10.032 7.369 -4.812 1.00 92.75 159 CYS A N 1
ATOM 1350 C CA . CYS A 1 159 ? 11.341 7.762 -5.314 1.00 92.75 159 CYS A CA 1
ATOM 1351 C C . CYS A 1 159 ? 11.719 9.144 -4.785 1.00 92.75 159 CYS A C 1
ATOM 1353 O O . CYS A 1 159 ? 10.792 9.952 -4.543 1.00 92.75 159 CYS A O 1
#